Protein AF-A0A7S1QIC9-F1 (afdb_monomer)

Radius of gyration: 18.22 Å; Cα contacts (8 Å, |Δi|>4): 58; chains: 1; bounding box: 47×37×50 Å

Mean predicted aligned error: 11.38 Å

Secondary structure (DSSP, 8-state):
----EEEE--TT---PPPTTEEEESS-S-SSSSHHHHHHHHHHHH-TT-S------TT----HHHHHHHHTT---SS-----PPPS--------------

Foldseek 3Di:
DQAAAEAEDDQPDDDDADPRYDYDPFPGDPPRCSVVSVVVVCCVPCVVDPDDDDDDPPDDDPVVVVVVVVVPDPDPPDDDDDDPDPDPPDPPPPPPPDDD

Organism: Alexandrium catenella (NCBI:txid2925)

pLDDT: mean 74.9, std 17.47, range [34.28, 94.62]

Solvent-accessible surface area (backbone atoms only — not comparable to full-atom values): 7098 Å² total; per-residue (Å²): 138,88,75,68,49,81,41,45,27,52,85,90,60,90,71,89,69,56,96,50,45,44,77,39,90,38,58,70,50,93,79,75,47,50,71,58,55,47,54,54,52,45,55,73,73,40,74,84,57,92,73,88,87,86,80,60,95,89,58,85,76,66,58,75,58,54,56,59,53,66,72,70,66,89,65,93,71,85,83,85,88,73,82,80,70,95,64,91,70,72,84,75,77,79,79,79,80,89,79,130

Structure (mmCIF, N/CA/C/O backbone):
data_AF-A0A7S1QIC9-F1
#
_entry.id   AF-A0A7S1QIC9-F1
#
loop_
_atom_site.group_PDB
_atom_site.id
_atom_site.type_symbol
_atom_site.label_atom_id
_atom_site.label_alt_id
_atom_site.label_comp_id
_atom_site.label_asym_id
_atom_site.label_entity_id
_atom_site.label_seq_id
_atom_site.pdbx_PDB_ins_code
_atom_site.Cartn_x
_atom_site.Cartn_y
_atom_site.Cartn_z
_atom_site.occupancy
_atom_site.B_iso_or_equiv
_atom_site.auth_seq_id
_atom_site.auth_comp_id
_atom_site.auth_asym_id
_atom_site.auth_atom_id
_atom_site.pdbx_PDB_model_num
ATOM 1 N N . VAL A 1 1 ? -13.523 -1.066 3.921 1.00 78.25 1 VAL A N 1
ATOM 2 C CA . VAL A 1 1 ? -12.261 -1.426 3.232 1.00 78.25 1 VAL A CA 1
ATOM 3 C C . VAL A 1 1 ? -12.051 -0.380 2.163 1.00 78.25 1 VAL A C 1
ATOM 5 O O . VA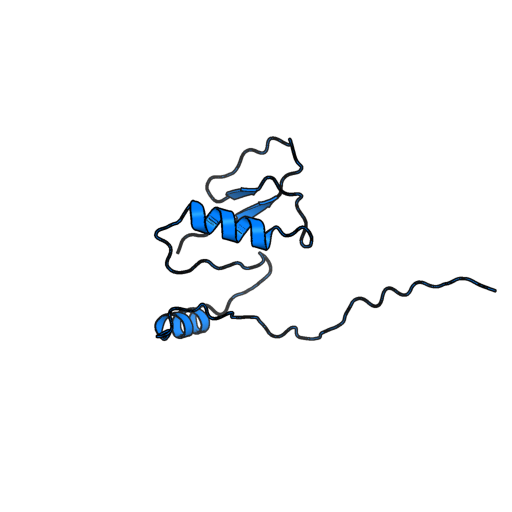L A 1 1 ? -13.001 -0.115 1.441 1.00 78.25 1 VAL A O 1
ATOM 8 N N . PHE A 1 2 ? -10.880 0.248 2.126 1.00 88.81 2 PHE A N 1
ATOM 9 C CA . PHE A 1 2 ? -10.516 1.207 1.085 1.00 88.81 2 PHE A CA 1
ATOM 10 C C . PHE A 1 2 ? -9.491 0.531 0.183 1.00 88.81 2 PHE A C 1
ATOM 12 O O . PHE A 1 2 ? -8.570 -0.111 0.687 1.00 88.81 2 PHE A O 1
ATOM 19 N N . VAL A 1 3 ? -9.694 0.626 -1.126 1.00 90.50 3 VAL A N 1
ATOM 20 C CA . VAL A 1 3 ? -8.836 0.005 -2.137 1.00 90.50 3 VAL A CA 1
ATOM 21 C C . VAL A 1 3 ? -8.324 1.113 -3.035 1.00 90.50 3 VAL A C 1
ATOM 23 O O . VAL A 1 3 ? -9.100 1.996 -3.398 1.00 90.50 3 VAL A O 1
ATOM 26 N N . ARG A 1 4 ? -7.028 1.074 -3.350 1.00 92.62 4 ARG A N 1
ATOM 27 C CA . ARG A 1 4 ? -6.420 1.953 -4.346 1.00 92.62 4 ARG A CA 1
ATOM 28 C C . ARG A 1 4 ? -5.501 1.166 -5.265 1.00 92.62 4 ARG A C 1
ATOM 30 O O . ARG A 1 4 ? -4.835 0.233 -4.808 1.00 92.62 4 ARG A O 1
ATOM 37 N N . PHE A 1 5 ? -5.454 1.561 -6.529 1.00 91.75 5 PHE A N 1
ATOM 38 C CA . PHE A 1 5 ? -4.514 1.047 -7.516 1.00 91.75 5 PHE A CA 1
ATOM 39 C C . PHE A 1 5 ? -3.234 1.872 -7.472 1.00 91.75 5 PHE A C 1
ATOM 41 O O . PHE A 1 5 ? -3.264 3.096 -7.566 1.00 91.75 5 PHE A O 1
ATOM 48 N N . VAL A 1 6 ? -2.101 1.202 -7.273 1.00 91.25 6 VAL A N 1
ATOM 49 C CA . VAL A 1 6 ? -0.808 1.869 -7.094 1.00 91.25 6 VAL A CA 1
ATOM 50 C C . VAL A 1 6 ? -0.003 1.767 -8.378 1.00 91.25 6 VAL A C 1
ATOM 52 O O . VAL A 1 6 ? 0.447 0.679 -8.755 1.00 91.25 6 VAL A O 1
ATOM 55 N N . LEU A 1 7 ? 0.213 2.916 -9.004 1.00 90.88 7 LEU A N 1
ATOM 56 C CA . LEU A 1 7 ? 0.939 3.053 -10.258 1.00 90.88 7 LEU A CA 1
ATOM 57 C C . LEU A 1 7 ? 2.202 3.882 -10.019 1.00 90.88 7 LEU A C 1
ATOM 59 O O . LEU A 1 7 ? 2.196 4.863 -9.276 1.00 90.88 7 LEU A O 1
ATOM 63 N N . GLY A 1 8 ? 3.301 3.470 -10.627 1.00 88.56 8 GLY A N 1
ATOM 64 C CA . GLY A 1 8 ? 4.496 4.274 -10.794 1.00 88.56 8 GLY A CA 1
ATOM 65 C C . GLY A 1 8 ? 4.357 5.203 -11.994 1.00 88.56 8 GLY A C 1
ATOM 66 O O . GLY A 1 8 ? 3.602 4.945 -12.930 1.00 88.56 8 GLY A O 1
ATOM 67 N N . THR A 1 9 ? 5.111 6.289 -11.973 1.00 87.38 9 THR A N 1
ATOM 68 C CA . THR A 1 9 ? 5.307 7.162 -13.124 1.00 87.38 9 THR A CA 1
ATOM 69 C C . THR A 1 9 ? 6.792 7.454 -13.271 1.00 87.38 9 THR A C 1
ATOM 71 O O . THR A 1 9 ? 7.512 7.593 -12.278 1.00 87.38 9 THR A O 1
ATOM 74 N N . ALA A 1 10 ? 7.265 7.542 -14.515 1.00 77.81 10 ALA A N 1
ATOM 75 C CA . ALA A 1 10 ? 8.612 8.027 -14.776 1.00 77.81 10 ALA A CA 1
ATOM 76 C C . ALA A 1 10 ? 8.775 9.434 -14.178 1.00 77.81 10 ALA A C 1
ATOM 78 O O . ALA A 1 10 ? 7.841 10.242 -14.184 1.00 77.81 10 ALA A O 1
ATOM 79 N N . GLU A 1 11 ? 9.958 9.727 -13.644 1.00 69.00 11 GLU A N 1
ATOM 80 C CA . GLU A 1 11 ? 10.227 11.013 -13.006 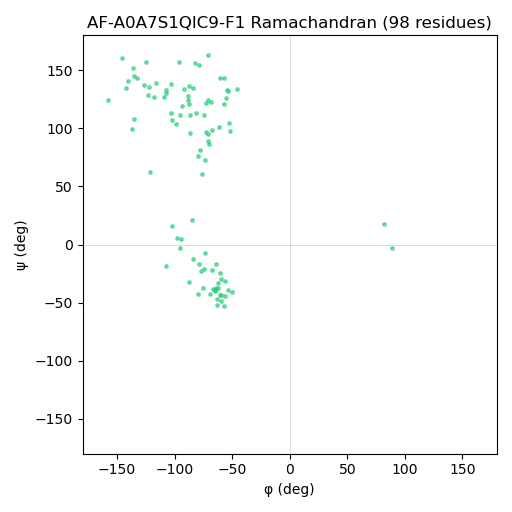1.00 69.00 11 GLU A CA 1
ATOM 81 C C . GLU A 1 11 ? 9.958 12.165 -13.995 1.00 69.00 11 GLU A C 1
ATOM 83 O O . GLU A 1 11 ? 10.517 12.210 -15.089 1.00 69.00 11 GLU A O 1
ATOM 88 N N . GLY A 1 12 ? 9.040 13.070 -13.635 1.00 64.81 12 GLY A N 1
ATOM 89 C CA . GLY A 1 12 ? 8.640 14.208 -14.473 1.00 64.81 12 GLY A CA 1
ATOM 90 C C . GLY A 1 12 ? 7.484 13.959 -15.453 1.00 64.81 12 GLY A C 1
ATOM 91 O O . GLY A 1 12 ? 7.040 14.911 -16.097 1.00 64.81 12 GLY A O 1
ATOM 92 N N . ALA A 1 13 ? 6.942 12.741 -15.551 1.00 72.25 13 ALA A N 1
ATOM 93 C CA . ALA A 1 13 ? 5.736 12.484 -16.337 1.00 72.25 13 ALA A CA 1
ATOM 94 C C . ALA A 1 13 ? 4.474 12.858 -15.537 1.00 72.25 13 ALA A C 1
ATOM 96 O O . ALA A 1 13 ? 4.146 12.236 -14.523 1.00 72.25 13 ALA A O 1
ATOM 97 N N . ALA A 1 14 ? 3.760 13.887 -16.002 1.00 67.81 14 ALA A N 1
ATOM 98 C CA . ALA A 1 14 ? 2.470 14.274 -15.446 1.00 67.81 14 ALA A CA 1
ATOM 99 C C . ALA A 1 14 ? 1.394 13.271 -15.886 1.00 67.81 14 ALA A C 1
ATOM 101 O O . ALA A 1 14 ? 1.035 13.214 -17.061 1.00 67.81 14 ALA A O 1
ATOM 102 N N . VAL A 1 15 ? 0.879 12.496 -14.932 1.00 77.81 15 VAL A N 1
ATOM 103 C CA . VAL A 1 15 ? -0.223 11.551 -15.138 1.00 77.81 15 VAL A CA 1
ATOM 104 C C . VAL A 1 15 ? -1.390 11.997 -14.264 1.00 77.81 15 VAL A C 1
ATOM 106 O O . VAL A 1 15 ? -1.216 12.230 -13.067 1.00 77.81 15 VAL A O 1
ATOM 109 N N . ALA A 1 16 ? -2.566 12.164 -14.868 1.00 80.69 16 ALA A N 1
ATOM 110 C CA . ALA A 1 16 ? -3.789 12.403 -14.114 1.00 80.69 16 ALA A CA 1
ATOM 111 C C . ALA A 1 16 ? -4.179 11.103 -13.401 1.00 80.69 16 ALA A C 1
ATOM 113 O O . ALA A 1 16 ? -4.291 10.070 -14.050 1.00 80.69 16 ALA A O 1
ATOM 114 N N . ALA A 1 17 ? -4.339 11.166 -12.080 1.00 83.75 17 ALA A N 1
ATOM 115 C CA . ALA A 1 17 ? -4.801 10.035 -11.290 1.00 83.75 17 ALA A CA 1
ATOM 116 C C . ALA A 1 17 ? -6.330 9.968 -11.322 1.00 83.75 17 ALA A C 1
ATOM 118 O O . ALA A 1 17 ? -6.992 10.985 -11.080 1.00 83.75 17 ALA A O 1
ATOM 119 N N . GLU A 1 18 ? -6.880 8.779 -11.534 1.00 90.19 18 GLU A N 1
ATOM 120 C CA . GLU A 1 18 ? -8.293 8.518 -11.265 1.00 90.19 18 GLU A CA 1
ATOM 121 C C . GLU A 1 18 ? -8.575 8.498 -9.743 1.00 90.19 18 GLU A C 1
ATOM 123 O O . GLU A 1 18 ? -7.650 8.397 -8.925 1.00 90.19 18 GLU A O 1
ATOM 128 N N . PRO A 1 19 ? -9.843 8.619 -9.298 1.00 88.44 19 PRO A N 1
ATOM 129 C CA . PRO A 1 19 ? -10.180 8.740 -7.875 1.00 88.44 19 PRO A CA 1
ATOM 130 C C . PRO A 1 19 ? -9.668 7.594 -6.988 1.00 88.44 19 PRO A C 1
ATOM 132 O O . PRO A 1 19 ? -9.365 7.797 -5.807 1.00 88.44 19 PRO A O 1
ATOM 135 N N . ASP A 1 20 ? -9.578 6.388 -7.534 1.00 91.44 20 ASP A N 1
ATOM 136 C CA . ASP A 1 20 ? -9.107 5.171 -6.878 1.00 91.44 20 ASP A CA 1
ATOM 137 C C . ASP A 1 20 ? -7.635 4.854 -7.172 1.00 91.44 20 ASP A C 1
ATOM 139 O O . ASP A 1 20 ? -7.113 3.855 -6.681 1.00 91.44 20 ASP A O 1
ATOM 143 N N . GLU A 1 21 ? -6.920 5.729 -7.871 1.00 92.06 21 GLU A N 1
ATOM 144 C CA . GLU A 1 21 ? -5.503 5.554 -8.164 1.00 92.06 21 GLU A CA 1
ATOM 145 C C . GLU A 1 21 ? -4.605 6.302 -7.175 1.00 92.06 21 GLU A C 1
ATOM 147 O O . GLU A 1 21 ? -4.980 7.245 -6.471 1.00 92.06 21 GLU A O 1
ATOM 152 N N . THR A 1 22 ? -3.369 5.836 -7.074 1.00 91.50 22 THR A N 1
ATOM 153 C CA . THR A 1 22 ? -2.280 6.509 -6.376 1.00 91.50 22 THR A CA 1
ATOM 154 C C . THR A 1 22 ? -1.050 6.432 -7.259 1.00 91.50 22 THR A C 1
ATOM 156 O O . THR A 1 22 ? -0.456 5.364 -7.414 1.00 91.50 22 THR A O 1
ATOM 159 N N . ILE A 1 23 ? -0.680 7.581 -7.824 1.00 91.50 23 ILE A N 1
ATOM 160 C CA . ILE A 1 23 ? 0.520 7.729 -8.642 1.00 91.50 23 ILE A CA 1
ATOM 161 C C . ILE A 1 23 ? 1.697 8.043 -7.723 1.00 91.50 23 ILE A C 1
ATOM 163 O O . ILE A 1 23 ? 1.685 9.033 -6.989 1.00 91.50 23 ILE A O 1
ATOM 167 N N . LEU A 1 24 ? 2.719 7.196 -7.754 1.00 89.31 24 LEU A N 1
ATOM 168 C CA . LEU A 1 24 ? 3.963 7.388 -7.022 1.00 89.31 24 LEU A CA 1
ATOM 169 C C . LEU A 1 24 ? 5.051 7.870 -7.991 1.00 89.31 24 LEU A C 1
ATOM 171 O O . LEU A 1 24 ? 5.150 7.314 -9.084 1.00 89.31 24 LEU A O 1
ATOM 175 N N . PRO A 1 25 ? 5.898 8.846 -7.607 1.00 88.12 25 PRO A N 1
ATOM 176 C CA . PRO A 1 25 ? 7.008 9.335 -8.429 1.00 88.12 25 PRO A CA 1
ATOM 177 C C . PRO A 1 25 ? 8.170 8.330 -8.407 1.00 88.12 25 PRO A C 1
ATOM 179 O O . PRO A 1 25 ? 9.253 8.594 -7.892 1.00 88.12 25 PRO A O 1
ATOM 182 N N . ILE A 1 26 ? 7.893 7.124 -8.881 1.00 86.38 26 ILE A N 1
ATOM 183 C CA . ILE A 1 26 ? 8.810 6.001 -8.973 1.00 86.38 26 ILE A CA 1
ATOM 184 C C . ILE A 1 26 ? 8.542 5.294 -10.288 1.00 86.38 26 ILE A C 1
ATOM 186 O O . ILE A 1 26 ? 7.388 5.137 -10.680 1.00 86.38 26 ILE A O 1
ATOM 190 N N . GLU A 1 27 ? 9.602 4.846 -10.948 1.00 87.31 27 GLU A N 1
ATOM 191 C CA . GLU A 1 27 ? 9.481 4.096 -12.190 1.00 87.31 27 GLU A CA 1
ATOM 192 C C . GLU A 1 27 ? 8.542 2.890 -12.017 1.00 87.31 27 GLU A C 1
ATOM 194 O O . GLU A 1 27 ? 8.645 2.137 -11.040 1.00 87.31 27 GLU A O 1
ATOM 199 N N . GLU A 1 28 ? 7.610 2.722 -12.960 1.00 84.38 28 GLU A N 1
ATOM 200 C CA . GLU A 1 28 ? 6.638 1.630 -12.939 1.00 84.38 28 GLU A CA 1
ATOM 201 C C . GLU A 1 28 ? 7.332 0.304 -13.245 1.00 84.38 28 GLU A 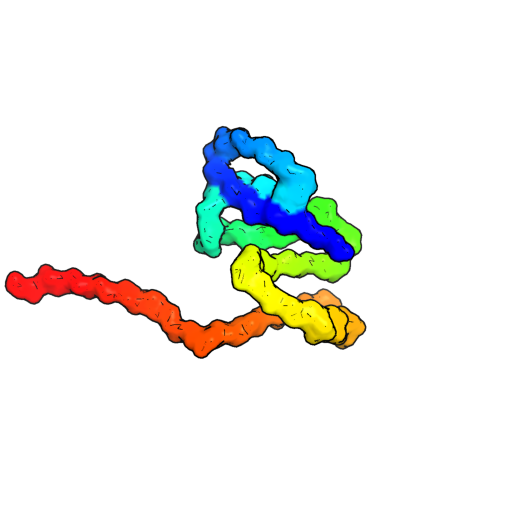C 1
ATOM 203 O O . GLU A 1 28 ? 7.458 -0.124 -14.390 1.00 84.38 28 GLU A O 1
ATOM 208 N N . THR A 1 29 ? 7.811 -0.349 -12.191 1.00 79.69 29 THR A N 1
ATOM 209 C CA . THR A 1 29 ? 8.418 -1.674 -12.271 1.00 79.69 29 THR A CA 1
ATOM 210 C C . THR A 1 29 ? 8.107 -2.485 -11.013 1.00 79.69 29 THR A C 1
ATOM 212 O O . THR A 1 29 ? 7.775 -1.952 -9.947 1.00 79.69 29 THR A O 1
ATOM 215 N N . MET A 1 30 ? 8.246 -3.808 -11.114 1.00 71.38 30 MET A N 1
ATOM 216 C CA . MET A 1 30 ? 8.105 -4.711 -9.967 1.00 71.38 30 MET A CA 1
ATOM 217 C C . MET A 1 30 ? 9.349 -4.751 -9.064 1.00 71.38 30 MET A C 1
ATOM 219 O O . MET A 1 30 ? 9.253 -5.179 -7.915 1.00 71.38 30 MET A O 1
ATOM 223 N N . ASN A 1 31 ? 10.500 -4.274 -9.549 1.00 75.38 31 ASN A N 1
ATOM 224 C CA . ASN A 1 31 ? 11.800 -4.448 -8.891 1.00 75.38 31 ASN A CA 1
ATOM 225 C C . ASN A 1 31 ? 12.341 -3.161 -8.252 1.00 75.38 31 ASN A C 1
ATOM 227 O O . ASN A 1 31 ? 13.174 -3.224 -7.352 1.0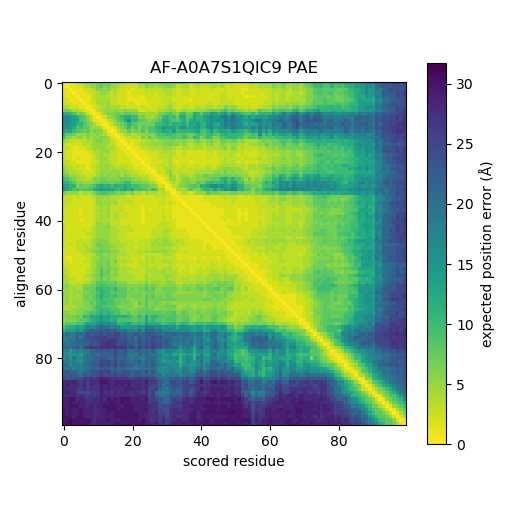0 75.38 31 ASN A O 1
ATOM 231 N N . CYS A 1 32 ? 11.840 -1.989 -8.647 1.00 72.62 32 CYS A N 1
ATOM 232 C CA . CYS A 1 32 ? 12.389 -0.696 -8.226 1.00 72.62 32 CYS A CA 1
ATOM 233 C C . CYS A 1 32 ? 11.849 -0.197 -6.874 1.00 72.62 32 CYS A C 1
ATOM 235 O O . CYS A 1 32 ? 11.922 0.986 -6.573 1.00 72.62 32 CYS A O 1
ATOM 237 N N . GLY A 1 33 ? 11.310 -1.073 -6.018 1.00 82.69 33 GLY A N 1
ATOM 238 C CA . GLY A 1 33 ? 10.914 -0.693 -4.655 1.00 82.69 33 GLY A CA 1
ATOM 239 C C . GLY A 1 33 ? 9.549 -0.005 -4.530 1.00 82.69 33 GLY A C 1
ATOM 240 O O . GLY A 1 33 ? 9.258 0.564 -3.474 1.00 82.69 33 GLY A O 1
ATOM 241 N N . LYS A 1 34 ? 8.676 -0.117 -5.542 1.00 87.81 34 LYS A N 1
ATOM 242 C CA . LYS A 1 34 ? 7.302 0.424 -5.529 1.00 87.81 34 LYS A CA 1
ATOM 243 C C . LYS A 1 34 ? 6.518 0.026 -4.275 1.00 87.81 34 LYS A C 1
ATOM 245 O O . LYS A 1 34 ? 5.876 0.866 -3.654 1.00 87.81 34 LYS A O 1
ATOM 250 N N . THR A 1 35 ? 6.659 -1.221 -3.823 1.00 88.38 35 THR A N 1
ATOM 251 C CA . THR A 1 35 ? 6.061 -1.706 -2.566 1.00 88.38 35 THR A CA 1
ATOM 252 C C . THR A 1 35 ? 6.482 -0.868 -1.355 1.00 88.38 35 THR A C 1
ATOM 254 O O . THR A 1 35 ? 5.648 -0.506 -0.529 1.00 88.38 35 THR A O 1
ATOM 257 N N . ARG A 1 36 ? 7.769 -0.520 -1.243 1.00 88.19 36 ARG A N 1
ATOM 258 C CA . ARG A 1 36 ? 8.281 0.293 -0.130 1.00 88.19 36 ARG A CA 1
ATOM 259 C C . ARG A 1 36 ? 7.770 1.730 -0.215 1.00 88.19 36 ARG A C 1
ATOM 261 O O . ARG A 1 36 ? 7.386 2.291 0.809 1.00 88.19 36 ARG A O 1
ATOM 268 N N . ALA A 1 37 ? 7.759 2.306 -1.417 1.00 89.69 37 ALA A N 1
ATOM 269 C CA . ALA A 1 37 ? 7.225 3.644 -1.654 1.00 89.69 37 ALA A CA 1
ATOM 270 C C . ALA A 1 37 ? 5.732 3.723 -1.295 1.00 89.69 37 ALA A C 1
ATOM 272 O O . ALA A 1 37 ? 5.328 4.642 -0.584 1.00 89.69 37 ALA A O 1
ATOM 273 N N . TRP A 1 38 ? 4.949 2.710 -1.680 1.00 90.94 38 TRP A N 1
ATOM 274 C CA . TRP A 1 38 ? 3.544 2.578 -1.296 1.00 90.94 38 TRP A CA 1
ATOM 275 C C . TRP A 1 38 ? 3.358 2.566 0.218 1.00 90.94 38 TRP A C 1
ATOM 277 O O . TRP A 1 38 ? 2.601 3.379 0.734 1.00 90.94 38 TRP A O 1
ATOM 287 N N . PHE A 1 39 ? 4.060 1.693 0.947 1.00 91.38 39 PHE A N 1
ATOM 288 C CA . PHE A 1 39 ? 3.883 1.610 2.399 1.00 91.38 39 PHE A CA 1
ATOM 289 C C . PHE A 1 39 ? 4.257 2.908 3.115 1.00 91.38 39 PHE A C 1
ATOM 291 O O . PHE A 1 39 ? 3.567 3.296 4.056 1.00 91.38 39 PHE A O 1
ATOM 298 N N . ARG A 1 40 ? 5.301 3.606 2.653 1.00 92.06 40 ARG A N 1
ATOM 299 C CA . ARG A 1 40 ? 5.654 4.926 3.187 1.00 92.06 40 ARG A CA 1
ATOM 300 C C . ARG A 1 40 ? 4.541 5.945 2.935 1.00 92.06 40 ARG A C 1
ATOM 302 O O . ARG A 1 40 ? 4.068 6.565 3.880 1.00 92.06 40 ARG A O 1
ATOM 309 N N . HIS A 1 41 ? 4.092 6.067 1.687 1.00 93.31 41 HIS A N 1
ATOM 310 C CA . HIS A 1 41 ? 3.023 6.990 1.310 1.00 93.31 41 HIS A CA 1
ATOM 311 C C . HIS A 1 41 ? 1.717 6.697 2.065 1.00 93.31 41 HIS A C 1
ATOM 313 O O . HIS A 1 41 ? 1.061 7.607 2.566 1.00 93.31 41 HIS A O 1
ATOM 319 N N . ALA A 1 42 ? 1.347 5.423 2.182 1.00 93.50 42 ALA A N 1
ATOM 320 C CA . ALA A 1 42 ? 0.126 5.002 2.850 1.00 93.50 42 ALA A CA 1
ATOM 321 C C . ALA A 1 42 ? 0.163 5.283 4.360 1.00 93.50 42 ALA A C 1
ATOM 323 O O . ALA A 1 42 ? -0.846 5.711 4.914 1.00 93.50 42 ALA A O 1
ATOM 324 N N . ALA A 1 43 ? 1.314 5.099 5.015 1.00 91.06 43 ALA A N 1
ATOM 325 C CA . ALA A 1 43 ? 1.479 5.429 6.430 1.00 91.06 43 ALA A CA 1
ATOM 326 C C . ALA A 1 43 ? 1.319 6.935 6.703 1.00 91.06 43 ALA A C 1
ATOM 328 O O . ALA A 1 43 ? 0.735 7.320 7.713 1.00 91.06 43 ALA A O 1
ATOM 329 N N . GLU A 1 44 ? 1.807 7.782 5.793 1.00 94.00 44 GLU A N 1
ATOM 330 C CA . GLU A 1 44 ? 1.690 9.242 5.889 1.00 94.00 44 GLU A CA 1
ATOM 331 C C . GLU A 1 44 ? 0.264 9.726 5.547 1.00 94.00 44 GLU A C 1
ATOM 333 O O . GLU A 1 44 ? -0.258 10.637 6.187 1.00 94.00 44 GLU A O 1
ATOM 338 N N . THR A 1 45 ? -0.394 9.091 4.571 1.00 94.62 45 THR A N 1
ATOM 339 C CA . THR A 1 45 ? -1.695 9.533 4.028 1.00 94.62 45 THR A CA 1
ATOM 340 C C . THR A 1 45 ? -2.895 8.987 4.804 1.00 94.62 45 THR A C 1
ATOM 342 O O . THR A 1 45 ? -3.926 9.654 4.907 1.00 94.62 45 THR A O 1
ATOM 345 N N . TYR A 1 46 ? -2.787 7.783 5.374 1.00 93.62 46 TYR A N 1
ATOM 346 C CA . TYR A 1 46 ? -3.877 7.112 6.091 1.00 93.62 46 TYR A CA 1
ATOM 347 C C . TYR A 1 46 ? -3.489 6.806 7.546 1.00 93.62 46 TYR A C 1
ATOM 349 O O . TYR A 1 46 ? -3.484 5.641 7.947 1.00 93.62 46 TYR A O 1
ATOM 357 N N . PRO A 1 47 ? -3.217 7.823 8.385 1.00 92.31 47 PRO A N 1
ATOM 358 C CA . PRO A 1 47 ? -2.769 7.612 9.766 1.00 92.31 47 PRO A CA 1
ATOM 359 C C . PRO A 1 47 ? -3.813 6.915 10.656 1.00 92.31 47 PRO A C 1
ATOM 361 O O . PRO A 1 47 ? -3.490 6.407 11.724 1.00 92.31 47 PRO A O 1
ATOM 364 N N . TRP A 1 48 ? -5.076 6.883 10.226 1.00 89.81 48 TRP A N 1
ATOM 365 C CA . TRP A 1 48 ? -6.170 6.185 10.903 1.00 89.81 48 TRP A CA 1
ATOM 366 C C . TRP A 1 48 ? -6.245 4.689 10.555 1.00 89.81 48 TRP A C 1
ATOM 368 O O . TRP A 1 48 ? -6.994 3.947 11.195 1.00 89.81 48 TRP A O 1
ATOM 378 N N . ALA A 1 49 ? -5.529 4.232 9.523 1.00 89.62 49 ALA A N 1
ATOM 379 C CA . ALA A 1 49 ? -5.588 2.847 9.087 1.00 89.62 49 ALA A CA 1
ATOM 380 C C . ALA A 1 49 ? -4.867 1.941 10.093 1.00 89.62 49 ALA A C 1
ATOM 382 O O . ALA A 1 49 ? -3.674 2.082 10.339 1.00 89.62 49 ALA A O 1
ATOM 383 N N . THR A 1 50 ? -5.584 0.961 10.645 1.00 86.06 50 THR A N 1
ATOM 384 C CA . THR A 1 50 ? -4.991 -0.040 11.550 1.00 86.06 50 THR A CA 1
ATOM 385 C C . THR A 1 50 ? -4.199 -1.111 10.802 1.00 86.06 50 THR A C 1
ATOM 387 O O . THR A 1 50 ? -3.338 -1.759 11.388 1.00 86.06 50 THR A O 1
ATOM 390 N N . HIS A 1 51 ? -4.503 -1.312 9.516 1.00 86.12 51 HIS A N 1
ATOM 391 C CA . HIS A 1 51 ? -3.875 -2.302 8.647 1.00 86.12 51 HIS A CA 1
ATOM 392 C C . HIS A 1 51 ? -3.704 -1.713 7.246 1.00 86.12 51 HIS A C 1
ATOM 394 O O . HIS A 1 51 ? -4.643 -1.136 6.694 1.00 86.12 51 HIS A O 1
ATOM 400 N N . ILE A 1 52 ? -2.527 -1.911 6.656 1.00 88.19 52 ILE A N 1
ATOM 401 C CA . ILE A 1 52 ? -2.236 -1.594 5.256 1.00 88.19 52 ILE A CA 1
ATOM 402 C C . ILE A 1 52 ? -1.762 -2.889 4.606 1.00 88.19 52 ILE A C 1
ATOM 404 O O . ILE A 1 52 ? -0.868 -3.558 5.122 1.00 88.19 52 ILE A O 1
ATOM 408 N N . ALA A 1 53 ? -2.373 -3.248 3.483 1.00 87.19 53 ALA A N 1
ATOM 409 C CA . ALA A 1 53 ? -2.037 -4.446 2.730 1.00 87.19 53 ALA A CA 1
ATOM 410 C C . ALA A 1 53 ? -1.710 -4.087 1.279 1.00 87.19 53 ALA A C 1
ATOM 412 O O . ALA A 1 53 ? -2.134 -3.050 0.766 1.00 87.19 53 ALA A O 1
ATOM 413 N N . LYS A 1 54 ? -0.954 -4.969 0.626 1.00 88.38 54 LYS A N 1
ATOM 414 C CA . LYS A 1 54 ? -0.662 -4.924 -0.806 1.00 88.38 54 LYS A CA 1
ATOM 415 C C . LYS A 1 54 ? -1.033 -6.272 -1.406 1.00 88.38 54 LYS A C 1
ATOM 417 O O . LYS A 1 54 ? -0.707 -7.307 -0.830 1.00 88.38 54 LYS A O 1
ATOM 422 N N . MET A 1 55 ? -1.675 -6.243 -2.565 1.00 87.75 55 MET A N 1
ATOM 423 C CA . MET A 1 55 ? -1.899 -7.409 -3.414 1.00 87.75 55 MET A CA 1
ATOM 424 C C . MET A 1 55 ? -1.606 -7.022 -4.860 1.00 87.75 55 MET A C 1
ATOM 426 O O . MET A 1 55 ? -1.716 -5.847 -5.211 1.00 87.75 55 MET A O 1
ATOM 430 N N . ASP A 1 56 ? -1.200 -7.993 -5.666 1.00 86.38 56 ASP A N 1
ATOM 431 C CA . ASP A 1 56 ? -1.134 -7.819 -7.115 1.00 86.38 56 ASP A CA 1
ATOM 432 C C . ASP A 1 56 ? -2.542 -7.960 -7.716 1.00 86.38 56 ASP A C 1
ATOM 434 O O . ASP A 1 56 ? -3.421 -8.576 -7.108 1.00 86.38 56 ASP A O 1
ATOM 438 N N . ILE A 1 57 ? -2.785 -7.346 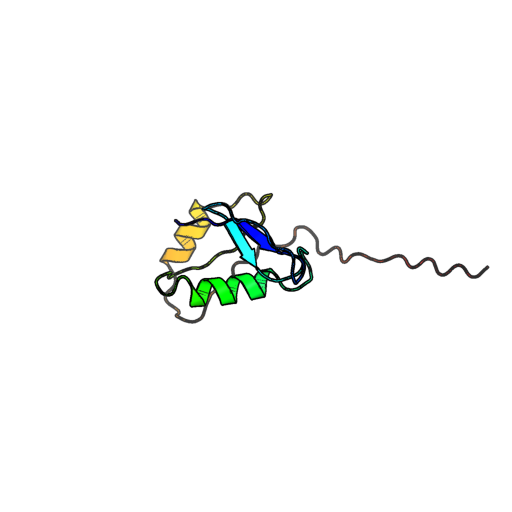-8.877 1.00 87.69 57 ILE A N 1
ATOM 439 C CA . ILE A 1 57 ? -4.119 -7.316 -9.509 1.00 87.69 57 ILE A CA 1
ATOM 440 C C . ILE A 1 57 ? -4.576 -8.700 -10.000 1.00 87.69 57 ILE A C 1
ATOM 442 O O . ILE A 1 57 ? -5.768 -8.953 -10.150 1.00 87.69 57 ILE A O 1
ATOM 446 N N . ASP A 1 58 ? -3.624 -9.601 -10.220 1.00 86.81 58 ASP A N 1
ATOM 447 C CA . ASP A 1 58 ? -3.805 -10.988 -10.641 1.00 86.81 58 ASP A CA 1
ATOM 448 C C . ASP A 1 58 ? -3.832 -11.977 -9.459 1.00 86.81 58 ASP A C 1
ATOM 450 O O . ASP A 1 58 ? -3.938 -13.190 -9.657 1.00 86.81 58 ASP A O 1
ATOM 454 N N . ALA A 1 59 ? -3.788 -11.482 -8.218 1.00 84.69 59 ALA A N 1
ATOM 455 C CA . ALA A 1 59 ? -3.898 -12.303 -7.021 1.00 84.69 59 ALA A CA 1
ATOM 456 C C . ALA A 1 59 ? -5.355 -12.407 -6.543 1.00 84.69 59 ALA A C 1
ATOM 458 O O . ALA A 1 59 ? -6.049 -11.405 -6.382 1.00 84.69 59 ALA A O 1
ATOM 459 N N . PHE A 1 60 ? -5.808 -13.626 -6.218 1.00 84.38 60 PHE A N 1
ATOM 460 C CA . PHE A 1 60 ? -7.106 -13.849 -5.573 1.00 84.38 60 PHE A CA 1
ATOM 461 C C . PHE A 1 60 ? -6.936 -14.133 -4.071 1.00 84.38 60 PHE A C 1
ATOM 463 O O . PHE A 1 60 ? -6.480 -15.218 -3.690 1.00 84.38 60 PHE A O 1
ATOM 470 N N . PRO A 1 61 ? -7.289 -13.191 -3.184 1.00 79.56 61 PRO A N 1
ATOM 471 C CA . PRO A 1 61 ? -7.024 -13.342 -1.762 1.00 79.56 61 PRO A CA 1
ATOM 472 C C . PRO A 1 61 ? -8.152 -14.086 -1.025 1.00 79.56 61 PRO A C 1
ATOM 474 O O . PRO A 1 61 ? -9.339 -13.793 -1.173 1.00 79.56 61 PRO A O 1
ATOM 477 N N . GLN A 1 62 ? -7.791 -15.020 -0.138 1.00 84.50 62 GLN A N 1
ATOM 478 C CA . GLN A 1 62 ? -8.754 -15.748 0.702 1.00 84.50 62 GLN A CA 1
ATOM 479 C C . GLN A 1 62 ? -9.201 -14.904 1.910 1.00 84.50 62 GLN A C 1
ATOM 481 O O . GLN A 1 62 ? -8.773 -15.112 3.048 1.00 84.50 62 GLN A O 1
ATOM 486 N N . TRP A 1 63 ? -10.086 -13.936 1.661 1.00 80.50 63 TRP A N 1
ATOM 487 C CA . TRP A 1 63 ? -10.483 -12.898 2.626 1.00 80.50 63 TRP A CA 1
ATOM 488 C C . TRP A 1 63 ? -10.969 -13.435 3.979 1.00 80.50 63 TRP A C 1
ATOM 490 O O . TRP A 1 63 ? -10.635 -12.877 5.021 1.00 80.50 63 TRP A O 1
ATOM 500 N N . HIS A 1 64 ? -11.722 -14.539 3.984 1.00 81.50 64 HIS A N 1
ATOM 501 C CA . HIS A 1 64 ? -12.263 -15.135 5.211 1.00 81.50 64 HIS A CA 1
ATOM 502 C C . HIS A 1 64 ? -11.168 -15.615 6.180 1.00 81.50 64 HIS A C 1
ATOM 504 O O . HIS A 1 64 ? -11.332 -15.501 7.396 1.00 81.50 64 HIS A O 1
ATOM 510 N N . GLN A 1 65 ? -10.031 -16.090 5.663 1.00 81.25 65 GLN A N 1
ATOM 511 C CA . GLN A 1 65 ? -8.895 -16.521 6.485 1.00 81.25 65 GLN A CA 1
ATOM 512 C C . GLN A 1 65 ? -8.080 -15.319 6.945 1.00 81.25 65 GLN A C 1
ATOM 514 O O . GLN A 1 65 ? -7.735 -15.226 8.122 1.00 81.25 65 GLN A O 1
ATOM 519 N N . LEU A 1 66 ? -7.849 -14.362 6.041 1.00 77.62 66 LEU A N 1
ATOM 520 C CA . LEU A 1 66 ? -7.108 -13.140 6.344 1.00 77.62 66 LEU A CA 1
ATOM 521 C C . LEU A 1 66 ? -7.789 -12.331 7.457 1.00 77.62 66 LEU A C 1
ATOM 523 O O . LEU A 1 66 ? -7.149 -11.961 8.437 1.00 77.62 66 LEU A O 1
ATOM 527 N N . LEU A 1 67 ? -9.101 -12.105 7.347 1.00 80.12 67 LEU A N 1
ATOM 528 C CA . LEU A 1 67 ? -9.876 -11.359 8.342 1.00 80.12 67 LEU A CA 1
ATOM 529 C C . LEU A 1 67 ? -9.925 -12.075 9.695 1.00 80.12 67 LEU A C 1
ATOM 531 O O . LEU A 1 67 ? -9.841 -11.418 10.732 1.00 80.12 67 LEU A O 1
ATOM 535 N N . SER A 1 68 ? -10.044 -13.404 9.690 1.00 80.06 68 SER A N 1
ATOM 536 C CA . SER A 1 68 ? -10.018 -14.212 10.915 1.00 80.06 68 SER A CA 1
ATOM 537 C C . SER A 1 68 ? -8.658 -14.138 11.614 1.00 80.06 68 SER A C 1
ATOM 539 O O . SER A 1 68 ? -8.608 -14.005 12.834 1.00 80.06 68 SER A O 1
ATOM 541 N N . GLY A 1 69 ? -7.561 -14.150 10.849 1.00 74.50 69 GLY A N 1
ATOM 542 C CA . GLY A 1 69 ? -6.210 -13.939 11.372 1.00 74.50 69 GLY A CA 1
ATOM 543 C C . GLY A 1 69 ? -6.034 -12.545 11.978 1.00 74.50 69 GLY A C 1
ATOM 544 O O . GLY A 1 69 ? -5.579 -12.430 13.112 1.00 74.50 69 GLY A O 1
ATOM 545 N N . MET A 1 70 ? -6.479 -11.498 11.270 1.00 75.38 70 MET A N 1
ATOM 546 C CA . MET A 1 70 ? -6.336 -10.095 11.694 1.00 75.38 70 MET A CA 1
ATOM 547 C C . MET A 1 70 ? -7.006 -9.746 13.022 1.00 75.38 70 MET A C 1
ATOM 549 O O . MET A 1 70 ? -6.522 -8.881 13.746 1.00 75.38 70 MET A O 1
ATOM 553 N N . ARG A 1 71 ? -8.094 -10.431 13.379 1.00 73.56 71 ARG A N 1
ATOM 554 C CA . ARG A 1 71 ? -8.816 -10.182 14.638 1.00 73.56 71 ARG A CA 1
ATOM 555 C C . ARG A 1 71 ? -8.104 -10.717 15.881 1.00 73.56 71 ARG A C 1
ATOM 557 O O . ARG A 1 71 ? -8.398 -10.250 16.974 1.00 73.56 71 ARG A O 1
ATOM 564 N N . ASN A 1 72 ? -7.194 -11.676 15.722 1.00 65.50 72 ASN A N 1
ATOM 565 C CA . ASN A 1 72 ? -6.594 -12.419 16.832 1.00 65.50 72 ASN A CA 1
ATOM 566 C C . ASN A 1 72 ? -5.169 -11.956 17.182 1.00 65.50 72 ASN A C 1
ATOM 568 O O . ASN A 1 72 ? -4.445 -12.670 17.875 1.00 65.50 72 ASN A O 1
ATOM 572 N N . PHE A 1 73 ? -4.740 -10.777 16.722 1.00 65.31 73 PHE A N 1
ATOM 573 C CA . PHE A 1 73 ? -3.408 -10.263 17.038 1.00 65.31 73 PHE A CA 1
ATOM 574 C C . PHE A 1 73 ? -3.395 -9.499 18.362 1.00 65.31 73 PHE A C 1
ATOM 576 O O . PHE A 1 73 ? -3.948 -8.411 18.482 1.00 65.31 73 PHE A O 1
ATOM 583 N N . SER A 1 74 ? -2.717 -10.080 19.351 1.00 54.97 74 SER A N 1
ATOM 584 C CA . SER A 1 74 ? -2.434 -9.483 20.661 1.00 54.97 74 SER A CA 1
ATOM 585 C C . SER A 1 74 ? -1.059 -8.809 20.743 1.00 54.97 74 SER A C 1
ATOM 587 O O . SER A 1 74 ? -0.734 -8.224 21.773 1.00 54.97 74 SER A O 1
ATOM 589 N N . SER A 1 75 ? -0.246 -8.876 19.680 1.00 58.75 75 SER A N 1
ATOM 590 C CA . SER A 1 75 ? 1.112 -8.328 19.675 1.00 58.75 75 SER A CA 1
ATOM 591 C C . SER A 1 75 ? 1.213 -7.076 18.789 1.00 58.75 75 SER A C 1
ATOM 593 O O . SER A 1 75 ? 0.833 -7.143 17.619 1.00 58.75 75 SER A O 1
ATOM 595 N N . PRO A 1 76 ? 1.732 -5.945 19.307 1.00 57.09 76 PRO A N 1
ATOM 596 C CA . PRO A 1 76 ? 1.852 -4.675 18.580 1.00 57.09 76 PRO A CA 1
ATOM 597 C C . PRO A 1 76 ? 2.959 -4.666 17.508 1.00 57.09 76 PRO A C 1
ATOM 599 O O . PRO A 1 76 ? 3.069 -3.714 16.739 1.00 57.09 76 PRO A O 1
ATOM 602 N N . CYS A 1 77 ? 3.782 -5.714 17.442 1.00 55.44 77 CYS A N 1
ATOM 603 C CA . CYS A 1 77 ? 4.888 -5.835 16.497 1.00 55.44 77 CYS A CA 1
ATOM 604 C C . CYS A 1 77 ? 4.413 -6.640 15.276 1.00 55.44 77 CYS A C 1
ATOM 606 O O . CYS A 1 77 ? 4.105 -7.822 15.407 1.00 55.44 77 CYS A O 1
ATOM 608 N N . GLY A 1 78 ? 4.305 -5.983 14.117 1.00 56.53 78 GLY A N 1
ATOM 609 C CA . GLY A 1 78 ? 3.616 -6.472 12.918 1.00 56.53 78 GLY A C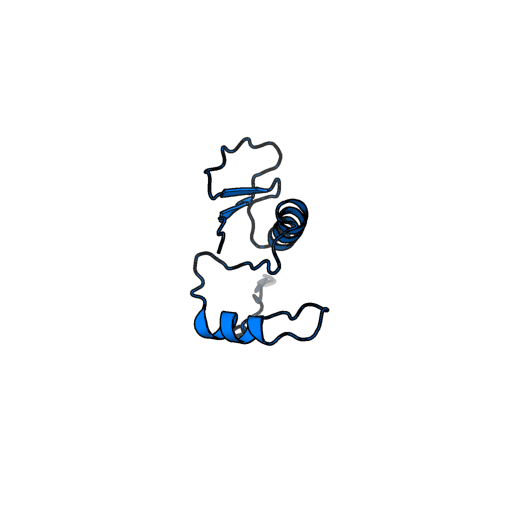A 1
ATOM 610 C C . GLY A 1 78 ? 3.905 -7.922 12.508 1.00 56.53 78 GLY A C 1
ATOM 611 O O . GLY A 1 78 ? 5.052 -8.353 12.415 1.00 56.53 78 GLY A O 1
ATOM 612 N N . ASN A 1 79 ? 2.835 -8.654 12.198 1.00 55.88 79 ASN A N 1
ATOM 613 C CA . ASN A 1 79 ? 2.905 -9.993 11.621 1.00 55.88 79 ASN A CA 1
ATOM 614 C C . ASN A 1 79 ? 2.957 -9.894 10.091 1.00 55.88 79 ASN A C 1
ATOM 616 O O . ASN A 1 79 ? 2.107 -9.248 9.477 1.00 55.88 79 ASN A O 1
ATOM 620 N N . VAL A 1 80 ? 3.938 -10.551 9.469 1.00 56.75 80 VAL A N 1
ATOM 621 C CA . VAL A 1 80 ? 4.062 -10.631 8.007 1.00 56.75 80 VAL A CA 1
ATOM 622 C C . VAL A 1 80 ? 3.371 -11.900 7.514 1.00 56.75 80 VAL A C 1
ATOM 624 O O . VAL A 1 80 ? 3.778 -13.007 7.861 1.00 56.75 80 VAL A O 1
ATOM 627 N N . PHE A 1 81 ? 2.350 -11.746 6.671 1.00 56.94 81 PHE A N 1
ATOM 628 C CA . PHE A 1 81 ? 1.707 -12.853 5.960 1.00 56.94 81 PHE A CA 1
ATOM 629 C C . PHE A 1 81 ? 2.258 -12.919 4.538 1.00 56.94 81 PHE A C 1
ATOM 631 O O . PHE A 1 81 ? 1.913 -12.095 3.696 1.00 56.94 81 PHE A O 1
ATOM 638 N N . GLY A 1 82 ? 3.139 -13.885 4.280 1.00 57.09 82 GLY A N 1
ATOM 639 C CA . GLY A 1 82 ? 3.633 -14.200 2.940 1.00 57.09 82 GLY A CA 1
ATOM 640 C C . GLY A 1 82 ? 3.034 -15.514 2.451 1.00 57.09 82 GLY A C 1
ATOM 641 O O . GLY A 1 82 ? 3.068 -16.513 3.170 1.00 57.09 82 GLY A O 1
ATOM 642 N N . GLY A 1 83 ? 2.490 -15.531 1.232 1.00 53.66 83 GLY A N 1
ATOM 643 C CA . GLY A 1 83 ? 2.177 -16.789 0.556 1.00 53.66 83 GLY A CA 1
ATOM 644 C C . GLY A 1 83 ? 3.458 -17.605 0.352 1.00 53.66 83 GLY A C 1
ATOM 645 O O . GLY A 1 83 ? 4.521 -17.041 0.092 1.00 53.66 83 GLY A O 1
ATOM 646 N N . ARG A 1 84 ? 3.388 -18.936 0.475 1.00 51.72 84 ARG A N 1
ATOM 647 C CA . ARG A 1 84 ? 4.506 -19.789 0.048 1.00 51.72 84 ARG A CA 1
ATOM 648 C C . ARG A 1 84 ? 4.595 -19.715 -1.472 1.00 51.72 84 ARG A C 1
ATOM 650 O O . ARG A 1 84 ? 3.624 -20.052 -2.145 1.00 51.72 84 ARG A O 1
ATOM 657 N N . ALA A 1 85 ? 5.744 -19.301 -2.004 1.00 55.28 85 ALA A N 1
ATOM 658 C CA . ALA A 1 85 ? 6.030 -19.471 -3.423 1.00 55.28 85 ALA A CA 1
ATOM 659 C C . ALA A 1 85 ? 5.869 -20.958 -3.765 1.00 55.28 85 ALA A C 1
ATOM 661 O O . ALA A 1 85 ? 6.463 -21.807 -3.096 1.00 55.28 85 ALA A O 1
ATOM 662 N N . TRP A 1 86 ? 5.051 -21.277 -4.774 1.00 48.91 86 TRP A N 1
ATOM 663 C CA . TRP A 1 86 ? 4.778 -22.670 -5.149 1.00 48.91 86 TRP A CA 1
ATOM 664 C C . TRP A 1 86 ? 6.066 -23.391 -5.576 1.00 48.91 86 TRP A C 1
ATOM 666 O O . TRP A 1 86 ? 6.205 -24.594 -5.388 1.00 48.91 86 TRP A O 1
ATOM 676 N N . THR A 1 87 ? 7.063 -22.637 -6.036 1.00 47.81 87 THR A N 1
ATOM 677 C CA . THR A 1 87 ? 8.411 -23.116 -6.322 1.00 47.81 87 THR A CA 1
ATOM 678 C C . THR A 1 87 ? 9.380 -21.939 -6.281 1.00 47.81 87 THR A C 1
ATOM 680 O O . THR A 1 87 ? 9.194 -20.969 -7.014 1.00 47.81 87 THR A O 1
ATOM 683 N N . ALA A 1 88 ? 10.429 -22.015 -5.467 1.00 46.34 88 ALA A N 1
ATOM 684 C CA . ALA A 1 88 ? 11.574 -21.117 -5.578 1.00 46.34 88 ALA A CA 1
ATOM 685 C C . ALA A 1 88 ? 12.411 -21.517 -6.808 1.00 46.34 88 ALA A C 1
ATOM 687 O O . ALA A 1 88 ? 13.473 -22.117 -6.672 1.00 46.34 88 ALA A O 1
ATOM 688 N N . TRP A 1 89 ? 11.921 -21.237 -8.016 1.00 42.53 89 TRP A N 1
ATOM 689 C CA . TRP A 1 89 ? 12.791 -21.200 -9.189 1.00 42.53 89 TRP A CA 1
ATOM 690 C C . TRP A 1 89 ? 13.357 -19.791 -9.258 1.00 42.53 89 TRP A C 1
ATOM 692 O O . TRP A 1 89 ? 12.709 -18.868 -9.742 1.00 42.53 89 TRP A O 1
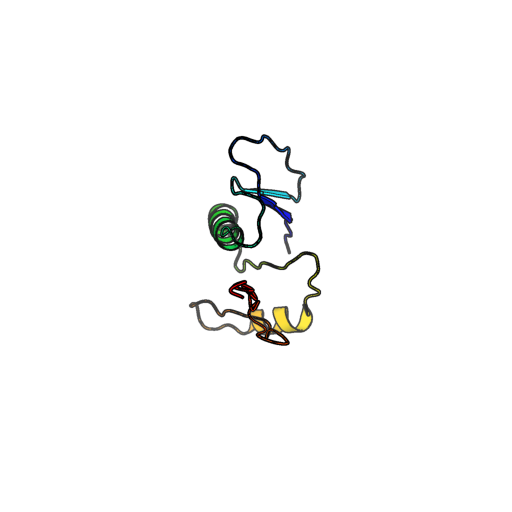ATOM 702 N N . GLY A 1 90 ? 14.563 -19.617 -8.717 1.00 44.91 90 GLY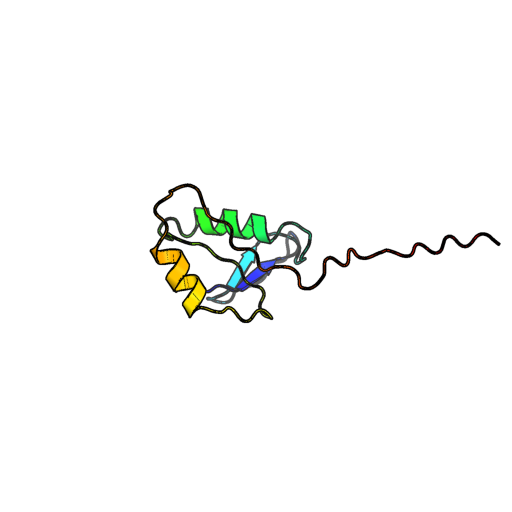 A N 1
ATOM 703 C CA . GLY A 1 90 ? 15.391 -18.503 -9.153 1.00 44.91 90 GLY A CA 1
ATOM 704 C C . GLY A 1 90 ? 15.531 -18.601 -10.670 1.00 44.91 90 GLY A C 1
ATOM 705 O 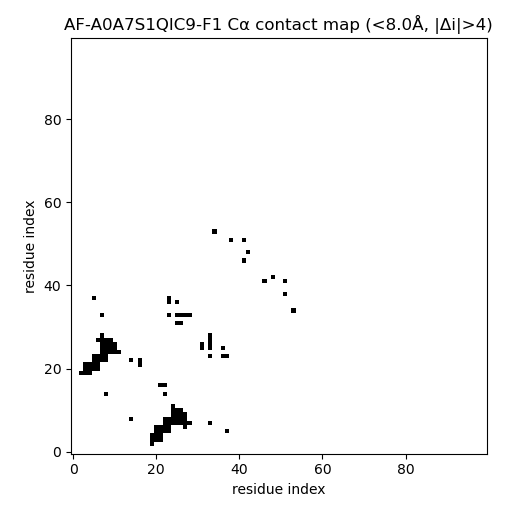O . GLY A 1 90 ? 15.769 -19.695 -11.189 1.00 44.91 90 GLY A O 1
ATOM 706 N N . HIS A 1 91 ? 15.343 -17.486 -11.373 1.00 46.69 91 HIS A N 1
ATOM 707 C CA . HIS A 1 91 ? 15.749 -17.376 -12.767 1.00 46.69 91 HIS A CA 1
ATOM 708 C C . HIS A 1 91 ? 17.230 -17.777 -12.843 1.00 46.69 91 HIS A C 1
ATOM 710 O O . HIS A 1 91 ? 18.106 -17.052 -12.376 1.00 46.69 91 HIS A O 1
ATOM 716 N N . ARG A 1 92 ? 17.513 -18.984 -13.350 1.00 40.34 92 ARG A N 1
ATOM 717 C CA . ARG A 1 92 ? 18.840 -19.318 -13.861 1.00 40.34 92 ARG A CA 1
ATOM 718 C C . ARG A 1 92 ? 18.946 -18.568 -15.173 1.00 40.34 92 ARG A C 1
ATOM 720 O O . ARG A 1 92 ? 18.441 -19.043 -16.186 1.00 40.34 92 ARG A O 1
ATOM 727 N N . ASP A 1 93 ? 19.574 -17.405 -15.133 1.00 42.09 93 ASP A N 1
ATOM 728 C CA . ASP A 1 93 ? 20.121 -16.809 -16.338 1.00 42.09 93 ASP A CA 1
ATOM 729 C C . ASP A 1 93 ? 21.178 -17.786 -16.863 1.00 42.09 93 ASP A C 1
ATOM 731 O O . ASP A 1 93 ? 22.273 -17.914 -16.312 1.00 42.09 93 ASP A O 1
ATOM 735 N N . THR A 1 94 ? 20.824 -18.564 -17.883 1.00 42.84 94 THR A N 1
ATOM 736 C CA . THR A 1 94 ? 21.804 -19.267 -18.705 1.00 42.84 94 THR A CA 1
ATOM 737 C C . THR A 1 94 ? 22.523 -18.206 -19.527 1.00 42.84 94 THR A C 1
ATOM 739 O O . THR A 1 94 ? 22.103 -17.880 -20.636 1.00 42.84 94 THR A O 1
ATOM 742 N N . ALA A 1 95 ? 23.576 -17.625 -18.955 1.00 40.72 95 ALA A N 1
ATOM 743 C CA . ALA A 1 95 ? 24.630 -17.026 -19.750 1.00 40.72 95 ALA A CA 1
ATOM 744 C C . ALA A 1 95 ? 25.338 -18.182 -20.467 1.00 40.72 95 ALA A C 1
ATOM 746 O O . ALA A 1 95 ? 26.109 -18.917 -19.859 1.00 40.72 95 ALA A O 1
ATOM 747 N N . ASP A 1 96 ? 24.962 -18.383 -21.725 1.00 42.66 96 ASP A N 1
ATOM 748 C CA . ASP A 1 96 ? 25.667 -19.219 -22.687 1.00 42.66 96 ASP A CA 1
ATOM 749 C C . ASP A 1 96 ? 26.968 -18.479 -23.040 1.00 42.66 96 ASP A C 1
ATOM 751 O O . ASP A 1 96 ? 26.977 -17.526 -23.826 1.00 42.66 96 ASP A O 1
ATOM 755 N N . ASP A 1 97 ? 28.058 -18.822 -22.358 1.00 43.25 97 ASP A N 1
ATOM 756 C CA . ASP A 1 97 ? 29.402 -18.352 -22.661 1.00 43.25 97 ASP A CA 1
ATOM 757 C C . ASP A 1 97 ? 29.945 -19.128 -23.862 1.00 43.25 97 ASP A C 1
ATOM 759 O O . ASP A 1 97 ? 30.726 -20.071 -23.751 1.00 43.25 97 ASP A O 1
ATOM 763 N N . GLY A 1 98 ? 29.526 -18.681 -25.048 1.00 45.38 98 GLY A N 1
ATOM 764 C CA . GLY A 1 98 ? 30.090 -19.101 -26.324 1.00 45.38 98 GLY A CA 1
ATOM 765 C C . GLY A 1 98 ? 31.613 -18.957 -26.335 1.00 45.38 98 GLY A C 1
ATOM 766 O O . GLY A 1 98 ? 32.153 -17.881 -26.590 1.00 45.38 98 GLY A O 1
ATOM 767 N N . SER A 1 99 ? 32.299 -20.068 -26.084 1.00 41.38 99 SER A N 1
ATOM 768 C CA . SER A 1 99 ? 33.717 -20.266 -26.353 1.00 41.38 99 SER A CA 1
ATOM 769 C C . SER A 1 99 ? 33.910 -21.654 -26.964 1.00 41.38 99 SER A C 1
ATOM 771 O O . SER A 1 99 ? 33.912 -22.678 -26.284 1.00 41.38 99 SER A O 1
ATOM 773 N N . GLY A 1 100 ? 34.030 -21.660 -28.290 1.00 34.28 100 GLY A N 1
ATOM 774 C CA . GLY A 1 100 ? 34.401 -22.789 -29.135 1.00 34.28 100 GLY A CA 1
ATOM 775 C C . GLY A 1 100 ? 35.057 -22.264 -30.397 1.00 34.28 100 GLY A C 1
ATOM 776 O O . GLY A 1 100 ? 34.464 -21.343 -31.002 1.00 34.28 100 GLY A O 1
#

Sequence (100 aa):
VFVRFVLGTAEGAAVAAEPDETILPIEETMNCGKTRAWFRHAAETYPWATHIAKMDIDAFPQWHQLLSGMRNFSSPCGNVFGGRAWTAWGHRDTADDGSG